Protein AF-B9NWT9-F1 (afdb_monomer_lite)

Radius of gyration: 13.67 Å; chains: 1; bounding box: 34×25×44 Å

Foldseek 3Di:
DDDDFDKDKDKAWDPPDPPIDIDIDIDGPPQDPVNVVVVVCVRVVHDPPDDDDDDDDDDD

Sequence (60 aa):
MSATPEICQLKIRLLGISPMIWRRVLVPTSTTLRELHGILQVAMGWESIHLFLFDIYGRF

pLDDT: mean 92.92, std 11.3, range [45.53, 98.19]

Secondary structure (DSSP, 8-state):
-PPPPPEEEEEEE-TT-SSPPEEEEEEETT--HHHHHHHHHHHHT--S-S----------

Structure (mmCIF, N/CA/C/O backbone):
data_AF-B9NWT9-F1
#
_entry.id   AF-B9NWT9-F1
#
loop_
_atom_site.group_PDB
_atom_site.id
_atom_site.type_symbol
_atom_site.label_atom_id
_atom_site.label_alt_id
_atom_site.label_comp_id
_atom_site.label_asym_id
_atom_site.label_entity_id
_atom_site.label_seq_id
_atom_site.pdbx_PDB_ins_code
_atom_site.Cartn_x
_atom_site.Cartn_y
_atom_site.Cartn_z
_atom_site.occupancy
_atom_site.B_iso_or_equiv
_atom_site.auth_seq_id
_atom_site.auth_comp_id
_atom_site.auth_asym_id
_atom_site.auth_atom_id
_atom_site.pdbx_PDB_model_num
ATOM 1 N N . MET A 1 1 ? -9.753 2.936 28.179 1.00 45.53 1 MET A N 1
ATOM 2 C CA . MET A 1 1 ? -9.393 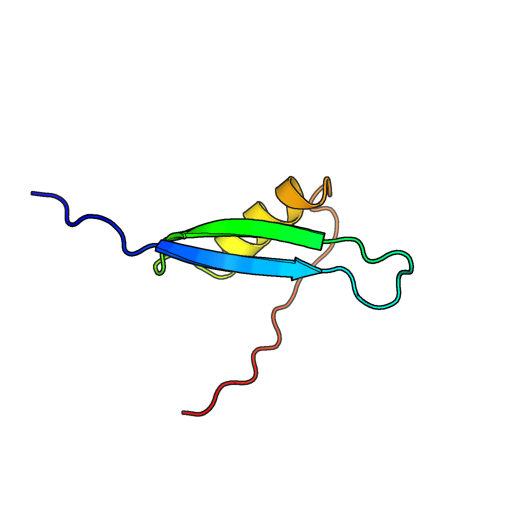1.677 27.492 1.00 45.53 1 MET A CA 1
ATOM 3 C C . MET A 1 1 ? -9.427 1.950 25.998 1.00 45.53 1 MET A C 1
ATOM 5 O O . MET A 1 1 ? -10.487 2.312 25.508 1.00 45.53 1 MET A O 1
ATOM 9 N N . SER A 1 2 ? -8.299 1.884 25.290 1.00 60.34 2 SER A N 1
ATOM 10 C CA . SER A 1 2 ? -8.300 1.955 23.823 1.00 60.34 2 SER A CA 1
ATOM 11 C C . SER A 1 2 ? -8.725 0.598 23.267 1.00 60.34 2 SER A C 1
ATOM 13 O O . SER A 1 2 ? -8.147 -0.420 23.647 1.00 60.34 2 SER A O 1
ATOM 15 N N . ALA A 1 3 ? -9.742 0.577 22.406 1.00 75.94 3 ALA A N 1
ATOM 16 C CA . ALA A 1 3 ? -10.131 -0.631 21.688 1.00 75.94 3 ALA A CA 1
ATOM 17 C C . ALA A 1 3 ? -8.948 -1.133 20.846 1.00 75.94 3 ALA A C 1
ATOM 19 O O . ALA A 1 3 ? -8.204 -0.332 20.275 1.00 75.94 3 ALA A O 1
ATOM 20 N N . THR A 1 4 ? -8.754 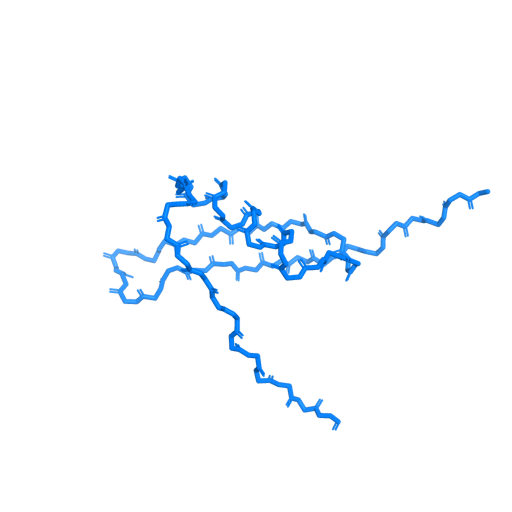-2.449 20.784 1.00 80.94 4 THR A N 1
ATOM 21 C CA . THR A 1 4 ? -7.765 -3.048 19.884 1.00 80.94 4 THR A CA 1
ATOM 22 C C . THR A 1 4 ? -8.188 -2.771 18.441 1.00 80.94 4 THR A C 1
ATOM 24 O O . THR A 1 4 ? -9.332 -3.086 18.103 1.00 80.94 4 THR A O 1
ATOM 27 N N . PRO A 1 5 ? -7.321 -2.188 17.594 1.00 85.38 5 PRO A N 1
ATOM 28 C CA . PRO A 1 5 ? -7.668 -1.939 16.204 1.00 85.38 5 PRO A CA 1
ATOM 29 C C . PRO A 1 5 ? -7.914 -3.274 15.506 1.00 85.38 5 PRO A C 1
ATOM 31 O O . PRO A 1 5 ? -7.106 -4.198 15.606 1.00 85.38 5 PRO A O 1
ATOM 34 N N . GLU A 1 6 ? -9.039 -3.376 14.809 1.00 96.00 6 GLU A N 1
ATOM 35 C CA . GLU A 1 6 ? -9.295 -4.502 13.923 1.00 96.00 6 GLU A CA 1
ATOM 36 C C . GLU A 1 6 ? -8.276 -4.453 12.777 1.00 96.00 6 GLU A C 1
ATOM 38 O O . GLU A 1 6 ? -8.013 -3.392 12.211 1.00 96.00 6 GLU A O 1
ATOM 43 N N . ILE A 1 7 ? -7.652 -5.589 12.472 1.00 97.06 7 ILE A N 1
ATOM 44 C CA . ILE A 1 7 ? -6.572 -5.689 11.487 1.00 97.06 7 ILE A CA 1
ATOM 45 C C . ILE A 1 7 ? -7.068 -6.484 10.286 1.00 97.06 7 ILE A C 1
ATOM 47 O O . ILE A 1 7 ? -7.592 -7.587 10.443 1.00 97.06 7 ILE A O 1
ATOM 51 N N . CYS A 1 8 ? -6.831 -5.972 9.080 1.00 96.62 8 CYS A N 1
ATOM 52 C CA . CYS A 1 8 ? -7.026 -6.716 7.845 1.00 96.62 8 CYS A CA 1
ATOM 53 C C . CYS A 1 8 ? -5.684 -7.072 7.193 1.00 96.62 8 CYS A C 1
ATOM 55 O O . CYS A 1 8 ? -4.675 -6.375 7.330 1.00 96.62 8 CYS A O 1
ATOM 57 N N . GLN A 1 9 ? -5.670 -8.196 6.476 1.00 98.00 9 GLN A N 1
ATOM 58 C CA . GLN A 1 9 ? -4.502 -8.660 5.740 1.00 98.00 9 GLN A CA 1
ATOM 59 C C . GLN A 1 9 ? -4.708 -8.448 4.243 1.00 98.00 9 GLN A C 1
ATOM 61 O O . GLN A 1 9 ? -5.568 -9.080 3.630 1.00 98.00 9 GLN A O 1
ATOM 66 N N . LEU A 1 10 ? -3.866 -7.616 3.637 1.00 97.62 10 LEU A N 1
ATOM 67 C CA . LEU A 1 10 ? -3.933 -7.303 2.214 1.00 97.62 10 LEU A CA 1
ATOM 68 C C . LEU A 1 10 ? -2.850 -8.063 1.448 1.00 97.62 10 LEU A C 1
ATOM 70 O O . LEU A 1 10 ? -1.685 -8.092 1.850 1.00 97.62 10 LEU A O 1
ATOM 74 N N . LYS A 1 11 ? -3.228 -8.667 0.317 1.00 97.81 11 LYS A N 1
ATOM 75 C CA . LYS A 1 11 ? -2.286 -9.198 -0.677 1.00 97.81 11 LYS A CA 1
ATOM 76 C C . LYS A 1 11 ? -2.178 -8.203 -1.826 1.00 97.81 11 LYS A C 1
ATOM 78 O O . LYS A 1 11 ? -3.163 -7.926 -2.499 1.00 97.81 11 LYS A O 1
ATOM 83 N N . ILE A 1 12 ? -0.967 -7.728 -2.076 1.00 97.50 12 ILE A N 1
ATOM 84 C CA . ILE A 1 12 ? -0.655 -6.732 -3.100 1.00 97.50 12 ILE A CA 1
ATOM 85 C C . ILE A 1 12 ? 0.181 -7.422 -4.174 1.00 97.50 12 ILE A C 1
ATOM 87 O O . ILE A 1 12 ? 1.121 -8.140 -3.840 1.00 97.50 12 ILE A O 1
ATOM 91 N N . ARG A 1 13 ? -0.131 -7.220 -5.456 1.00 97.31 13 ARG A N 1
ATOM 92 C CA . ARG A 1 13 ? 0.665 -7.750 -6.574 1.00 97.31 13 ARG A CA 1
ATOM 93 C C . ARG A 1 13 ? 0.828 -6.714 -7.676 1.00 97.31 13 ARG A C 1
ATOM 95 O O . ARG A 1 13 ? -0.091 -5.934 -7.909 1.00 97.31 13 ARG A O 1
ATOM 102 N N . LEU A 1 14 ? 1.957 -6.762 -8.376 1.00 96.81 14 LEU A N 1
ATOM 103 C CA . LEU A 1 14 ? 2.134 -6.034 -9.629 1.00 96.81 14 LEU A CA 1
ATOM 104 C C . LEU A 1 14 ? 1.503 -6.823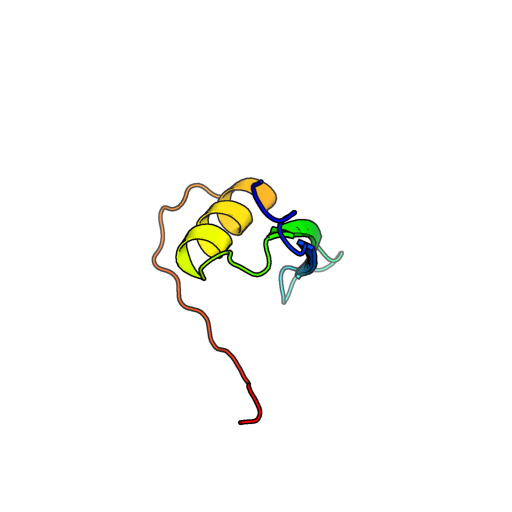 -10.773 1.00 96.81 14 LEU A C 1
ATOM 106 O O . LEU A 1 14 ? 1.714 -8.030 -10.909 1.00 96.81 14 LEU A O 1
ATOM 110 N N . LEU A 1 15 ? 0.686 -6.139 -11.568 1.00 96.19 15 LEU A N 1
ATOM 111 C CA . LEU A 1 15 ? 0.048 -6.709 -12.749 1.00 96.19 15 LEU A CA 1
ATOM 112 C C . LEU A 1 15 ? 1.015 -6.657 -13.941 1.00 96.19 15 LEU A C 1
ATOM 114 O O . LEU A 1 15 ? 1.875 -5.785 -14.004 1.00 96.19 15 LEU A O 1
ATOM 118 N N . GLY A 1 16 ? 0.875 -7.593 -14.883 1.00 97.44 16 GLY A N 1
ATOM 119 C CA . GLY A 1 16 ? 1.650 -7.602 -16.133 1.00 97.44 16 GLY A CA 1
ATOM 120 C C . GLY A 1 16 ? 3.100 -8.094 -16.030 1.00 97.44 16 GLY A C 1
ATOM 121 O O . GLY A 1 16 ? 3.815 -8.035 -17.022 1.00 97.44 16 GLY A O 1
ATOM 122 N N . ILE A 1 17 ? 3.541 -8.597 -14.870 1.00 97.25 17 ILE A N 1
ATOM 123 C CA . ILE A 1 17 ? 4.923 -9.060 -14.648 1.00 97.25 17 ILE A CA 1
ATOM 124 C C . ILE A 1 17 ? 4.958 -10.569 -14.364 1.00 97.25 17 ILE A C 1
ATOM 126 O O . ILE A 1 17 ? 4.142 -11.081 -13.592 1.00 97.25 17 ILE A O 1
ATOM 130 N N . SER A 1 18 ? 5.939 -11.265 -14.953 1.00 96.44 18 SER A N 1
ATOM 131 C CA . SER A 1 18 ? 6.283 -12.662 -14.662 1.00 96.44 18 SER A CA 1
ATOM 132 C C . SER A 1 18 ? 7.792 -12.799 -14.379 1.00 96.44 18 SER A C 1
ATOM 134 O O . SER A 1 18 ? 8.580 -12.284 -15.171 1.00 96.44 18 SER A O 1
ATOM 136 N N . PRO A 1 19 ? 8.213 -13.484 -13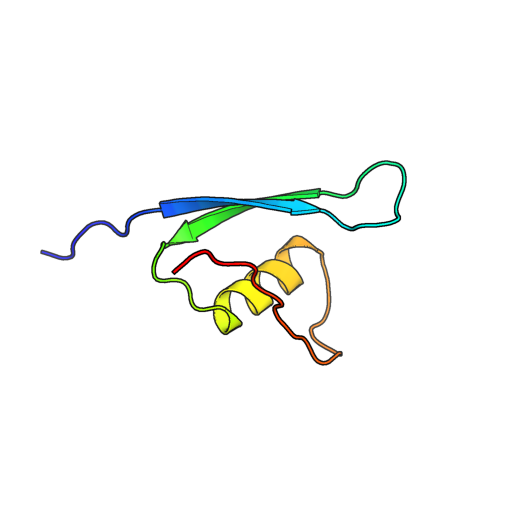.294 1.00 95.50 19 PRO A N 1
ATOM 137 C CA . PRO A 1 19 ? 7.368 -14.093 -12.264 1.00 95.50 19 PRO A CA 1
ATOM 138 C C . PRO A 1 19 ? 6.625 -13.042 -11.418 1.00 95.50 19 PRO A C 1
ATOM 140 O O . PRO A 1 19 ? 7.013 -11.878 -11.357 1.00 95.50 19 PRO A O 1
ATOM 143 N N . MET A 1 20 ? 5.528 -13.448 -10.770 1.00 97.56 20 MET A N 1
ATOM 144 C CA . MET A 1 20 ? 4.663 -12.536 -10.010 1.00 97.56 20 MET A CA 1
ATOM 145 C C . MET A 1 20 ? 5.419 -11.852 -8.866 1.00 97.56 20 MET A C 1
ATOM 147 O O . MET A 1 20 ? 5.869 -12.510 -7.927 1.00 97.56 20 MET A O 1
ATOM 151 N N . ILE A 1 21 ? 5.444 -10.520 -8.880 1.00 97.38 21 ILE A N 1
ATOM 152 C CA . ILE A 1 21 ? 5.935 -9.710 -7.763 1.00 97.38 21 ILE A CA 1
ATOM 153 C C . ILE A 1 21 ? 4.757 -9.385 -6.843 1.00 97.38 21 ILE A C 1
ATOM 155 O O . ILE A 1 21 ? 3.766 -8.792 -7.275 1.00 97.38 21 ILE A O 1
ATOM 159 N N . TRP A 1 22 ? 4.846 -9.785 -5.572 1.00 98.12 22 TRP A N 1
ATOM 160 C CA . TRP A 1 22 ? 3.779 -9.577 -4.591 1.00 98.12 22 TRP A CA 1
ATOM 161 C C . TRP A 1 22 ? 4.303 -9.338 -3.169 1.00 98.12 22 TRP A C 1
ATOM 163 O O . TRP A 1 22 ? 5.447 -9.667 -2.843 1.00 98.12 22 TRP A O 1
ATOM 173 N N . ARG A 1 23 ? 3.447 -8.756 -2.324 1.00 98.00 23 ARG A N 1
ATOM 174 C CA . ARG A 1 23 ? 3.656 -8.490 -0.892 1.00 98.00 23 ARG A CA 1
ATOM 175 C C . ARG A 1 23 ? 2.384 -8.806 -0.107 1.00 98.00 23 ARG A C 1
ATOM 177 O O . ARG A 1 23 ? 1.283 -8.804 -0.663 1.00 98.00 23 ARG A O 1
ATOM 184 N N . ARG A 1 24 ? 2.527 -9.073 1.190 1.00 98.19 24 ARG A N 1
ATOM 185 C CA . ARG A 1 24 ? 1.412 -9.237 2.128 1.00 98.19 24 ARG A CA 1
ATOM 186 C C . ARG A 1 24 ? 1.659 -8.353 3.339 1.00 98.19 24 ARG A C 1
ATOM 188 O O . ARG A 1 24 ? 2.741 -8.417 3.912 1.00 98.19 24 ARG A O 1
ATOM 195 N N . VAL A 1 25 ? 0.671 -7.539 3.690 1.00 97.81 25 VAL A N 1
ATOM 196 C CA . VAL A 1 25 ? 0.768 -6.554 4.774 1.00 97.81 25 VAL A CA 1
ATOM 197 C C . VAL A 1 25 ? -0.435 -6.668 5.702 1.00 97.81 25 VAL A C 1
ATOM 199 O O . VAL A 1 25 ? -1.527 -7.031 5.261 1.00 97.81 25 VAL A O 1
ATOM 202 N N . LEU A 1 26 ? -0.215 -6.375 6.981 1.00 97.81 26 LEU A N 1
ATOM 203 C CA . LEU A 1 26 ? -1.255 -6.239 7.996 1.00 9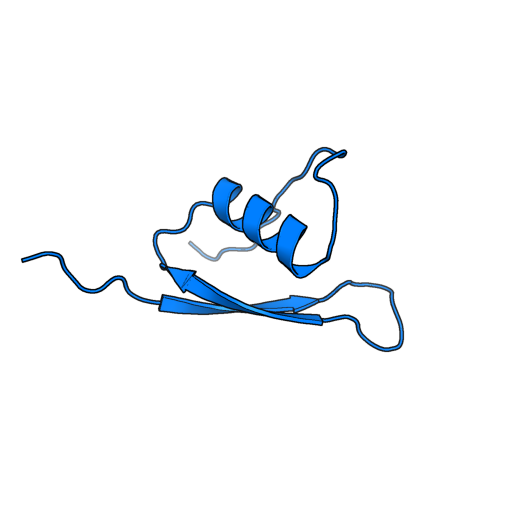7.81 26 LEU A CA 1
ATOM 204 C C . LEU A 1 26 ? -1.479 -4.750 8.240 1.00 97.81 26 LEU A C 1
ATOM 206 O O . LEU A 1 26 ? -0.515 -4.033 8.509 1.00 97.81 26 LEU A O 1
ATOM 210 N N . VAL A 1 27 ? -2.723 -4.293 8.127 1.00 97.12 27 VAL A N 1
ATOM 211 C CA . VAL A 1 27 ? -3.083 -2.885 8.330 1.00 97.12 27 VAL A CA 1
ATOM 212 C C . VAL A 1 27 ? -4.337 -2.780 9.198 1.00 97.12 27 VAL A C 1
ATOM 214 O O . VAL A 1 27 ? -5.199 -3.657 9.115 1.00 97.12 27 VAL A O 1
ATOM 217 N N . PRO A 1 28 ? -4.469 -1.742 10.037 1.00 97.44 28 PRO A N 1
ATOM 218 C CA . PRO A 1 28 ? -5.741 -1.429 10.677 1.00 97.44 28 PRO A CA 1
ATOM 219 C C . PRO A 1 28 ? -6.869 -1.256 9.652 1.00 97.44 28 PRO A C 1
ATOM 221 O O . PRO A 1 28 ? -6.669 -0.661 8.595 1.00 97.44 28 PRO A O 1
ATOM 224 N N . THR A 1 29 ? -8.084 -1.708 9.963 1.00 95.88 29 THR A N 1
ATOM 225 C CA . THR A 1 29 ? -9.261 -1.479 9.100 1.00 95.88 29 THR A CA 1
ATOM 226 C C . THR A 1 29 ? -9.618 0.002 8.982 1.00 95.88 29 THR A C 1
ATOM 228 O O . THR A 1 29 ? -10.256 0.409 8.016 1.00 95.88 29 THR A O 1
ATOM 231 N N . SER A 1 30 ? -9.146 0.826 9.920 1.00 96.44 30 SER A N 1
ATOM 232 C CA . SER A 1 30 ? -9.254 2.284 9.885 1.00 96.44 30 SER A CA 1
ATOM 233 C C . SER A 1 30 ? -8.243 2.970 8.956 1.00 96.44 30 SER A C 1
ATOM 235 O O . SER A 1 30 ? -8.277 4.193 8.847 1.00 96.44 30 SER A O 1
ATOM 237 N N . THR A 1 31 ? -7.321 2.232 8.323 1.00 97.06 31 THR A N 1
ATOM 238 C CA . THR A 1 31 ? -6.325 2.801 7.404 1.00 97.06 31 THR A CA 1
ATOM 239 C C . THR A 1 31 ? -7.010 3.450 6.203 1.00 97.06 31 THR A C 1
ATOM 241 O O . THR A 1 31 ? -7.731 2.810 5.438 1.00 97.06 31 THR A O 1
ATOM 244 N N . THR A 1 32 ? -6.747 4.739 6.009 1.00 97.19 32 THR A N 1
ATOM 245 C CA . THR A 1 32 ? -7.244 5.505 4.865 1.00 97.19 32 THR A CA 1
ATOM 246 C C . THR A 1 32 ? -6.536 5.093 3.573 1.00 97.19 32 THR A C 1
ATOM 248 O O . THR A 1 32 ? -5.415 4.587 3.582 1.00 97.19 32 THR A O 1
ATOM 251 N N . LEU A 1 33 ? -7.133 5.390 2.416 1.00 97.25 33 LEU A N 1
ATOM 252 C CA . LEU A 1 33 ? -6.496 5.111 1.120 1.00 97.25 33 LEU A CA 1
ATOM 253 C C . LEU A 1 33 ? -5.168 5.865 0.925 1.00 97.25 33 LEU A C 1
ATOM 255 O O . LEU A 1 33 ? -4.258 5.353 0.277 1.00 97.25 33 LEU A O 1
ATOM 259 N N . ARG A 1 34 ? -5.018 7.060 1.512 1.00 97.94 34 ARG A N 1
ATOM 260 C CA . ARG A 1 34 ? -3.752 7.813 1.474 1.00 97.94 34 ARG A CA 1
ATOM 261 C C . ARG A 1 34 ? -2.659 7.119 2.288 1.00 97.94 34 ARG A C 1
ATOM 263 O O . ARG A 1 34 ? -1.525 7.035 1.829 1.00 97.94 34 ARG A O 1
ATOM 270 N N . GLU A 1 35 ? -2.984 6.619 3.474 1.00 98.12 35 GLU A N 1
ATOM 271 C CA . GLU A 1 35 ? -2.034 5.848 4.284 1.00 98.12 35 GLU A CA 1
ATOM 272 C C . GLU A 1 35 ? -1.697 4.521 3.607 1.00 98.12 35 GLU A C 1
ATOM 274 O O . GLU A 1 35 ? -0.525 4.154 3.524 1.00 98.12 35 GLU A O 1
ATOM 279 N N . LEU A 1 36 ? -2.702 3.848 3.034 1.00 97.69 36 LEU A N 1
ATOM 280 C CA . LEU A 1 36 ? -2.491 2.645 2.239 1.00 97.69 36 LEU A CA 1
ATOM 281 C C . LEU A 1 36 ? -1.529 2.919 1.080 1.00 97.69 36 LEU A C 1
ATOM 283 O O . LEU A 1 36 ? -0.612 2.134 0.870 1.00 97.69 36 LEU A O 1
ATOM 287 N N . HIS A 1 37 ? -1.670 4.041 0.370 1.00 98.06 37 HIS A N 1
ATOM 288 C CA . HIS A 1 37 ? -0.710 4.442 -0.657 1.00 98.06 37 HIS A CA 1
ATOM 289 C C . HIS A 1 37 ? 0.724 4.520 -0.114 1.00 98.06 37 HIS A C 1
ATOM 291 O O . HIS A 1 37 ? 1.624 3.936 -0.713 1.00 98.06 37 HIS A O 1
ATOM 297 N N . GLY A 1 38 ? 0.941 5.164 1.037 1.00 98.19 38 GLY A N 1
ATOM 298 C CA . GLY A 1 38 ? 2.261 5.215 1.676 1.00 98.19 38 GLY A CA 1
ATOM 299 C C . GLY A 1 38 ? 2.816 3.825 2.015 1.00 98.19 38 GLY A C 1
ATOM 300 O O . GLY A 1 38 ? 3.982 3.534 1.753 1.00 98.19 38 GLY A O 1
ATOM 301 N N . ILE A 1 39 ? 1.964 2.924 2.512 1.00 98.00 39 ILE A N 1
ATOM 302 C CA . ILE A 1 39 ? 2.331 1.525 2.782 1.00 98.00 39 ILE A CA 1
ATOM 303 C C . ILE A 1 39 ? 2.735 0.805 1.489 1.00 98.00 39 ILE A C 1
ATOM 305 O O . ILE A 1 39 ? 3.722 0.068 1.484 1.00 98.00 39 ILE A O 1
ATOM 309 N N . LEU A 1 40 ? 2.012 1.027 0.387 1.00 97.81 40 LEU A N 1
ATOM 310 C CA . LEU A 1 40 ? 2.337 0.450 -0.920 1.00 97.81 40 LEU A CA 1
ATOM 311 C C . LEU A 1 40 ? 3.689 0.943 -1.445 1.00 97.81 40 LEU A C 1
ATOM 313 O O . LEU A 1 40 ? 4.464 0.121 -1.935 1.00 97.81 40 LEU A O 1
ATOM 317 N N . GLN A 1 41 ? 3.983 2.242 -1.307 1.00 98.00 41 GLN A N 1
ATOM 318 C CA . GLN A 1 41 ? 5.273 2.821 -1.702 1.00 98.00 41 GLN A CA 1
ATOM 319 C C . GLN A 1 41 ? 6.425 2.090 -1.003 1.00 98.00 41 GLN A C 1
ATOM 321 O O . GLN A 1 41 ? 7.306 1.540 -1.660 1.00 98.00 41 GLN A O 1
ATOM 326 N N . VAL A 1 42 ? 6.360 1.976 0.327 1.00 97.81 42 VAL A N 1
ATOM 327 C CA . VAL A 1 42 ? 7.408 1.314 1.119 1.00 97.81 42 VAL A CA 1
ATOM 328 C C . VAL A 1 42 ? 7.495 -0.182 0.805 1.00 97.81 42 VAL A C 1
ATOM 330 O O . VAL A 1 42 ? 8.584 -0.700 0.571 1.00 97.81 42 VAL A O 1
ATOM 333 N N . ALA A 1 43 ? 6.363 -0.892 0.755 1.00 97.25 43 ALA A N 1
ATOM 334 C CA . ALA A 1 43 ? 6.347 -2.341 0.531 1.00 97.25 43 ALA A CA 1
ATOM 335 C C . ALA A 1 43 ? 6.923 -2.749 -0.839 1.00 97.25 43 ALA A C 1
ATOM 337 O O . ALA A 1 43 ? 7.463 -3.855 -0.984 1.00 97.25 43 ALA A O 1
ATOM 338 N N . MET A 1 44 ? 6.799 -1.869 -1.836 1.00 96.38 44 MET A N 1
ATOM 339 C CA . MET A 1 44 ? 7.326 -2.074 -3.186 1.00 96.38 44 MET A CA 1
ATOM 340 C C . MET A 1 44 ? 8.713 -1.462 -3.412 1.00 96.38 44 MET A C 1
ATOM 342 O O . MET A 1 44 ? 9.323 -1.765 -4.435 1.00 96.38 44 MET A O 1
ATOM 346 N N . GLY A 1 45 ? 9.231 -0.664 -2.473 1.00 96.25 45 GLY A N 1
ATOM 347 C CA . GLY A 1 45 ? 10.499 0.053 -2.638 1.00 96.25 45 GLY A CA 1
ATOM 348 C C . GLY A 1 45 ? 10.408 1.205 -3.641 1.00 96.25 45 GLY A C 1
ATOM 349 O O . GLY A 1 45 ? 11.357 1.456 -4.374 1.00 96.25 45 GLY A O 1
ATOM 350 N N . TRP A 1 46 ? 9.250 1.859 -3.720 1.00 97.56 46 TRP A N 1
ATOM 351 C CA . TRP A 1 46 ? 9.013 3.019 -4.573 1.00 97.56 46 TRP A CA 1
ATOM 352 C C . TRP A 1 46 ? 9.215 4.337 -3.815 1.00 97.56 46 TRP A C 1
ATOM 354 O O . TRP A 1 46 ? 9.142 4.394 -2.589 1.00 97.56 46 TRP A O 1
ATOM 364 N N . GLU A 1 47 ? 9.436 5.413 -4.569 1.00 96.94 47 GLU A N 1
ATOM 365 C CA . GLU A 1 47 ? 9.905 6.702 -4.042 1.00 96.94 47 GLU A CA 1
ATOM 366 C C . GLU A 1 47 ? 8.819 7.791 -3.979 1.00 96.94 47 GLU A C 1
ATOM 368 O O . GLU A 1 47 ? 9.116 8.956 -3.737 1.00 96.94 47 GLU A O 1
ATOM 373 N N . SER A 1 48 ? 7.543 7.450 -4.192 1.00 95.31 48 SER A N 1
ATOM 374 C CA . SER A 1 48 ? 6.434 8.420 -4.139 1.00 95.31 48 SER A CA 1
ATOM 375 C C . SER A 1 48 ? 6.561 9.614 -5.108 1.00 95.31 48 SER A C 1
ATOM 377 O O . SER A 1 48 ? 6.050 10.700 -4.835 1.00 95.31 48 SER A O 1
ATOM 379 N N . ILE A 1 49 ? 7.194 9.411 -6.266 1.00 97.44 49 ILE A N 1
ATOM 380 C CA . ILE A 1 49 ? 7.479 10.464 -7.263 1.00 97.44 49 ILE A CA 1
ATOM 381 C C . ILE A 1 49 ? 6.391 10.652 -8.336 1.00 97.44 49 ILE A C 1
ATOM 383 O O . ILE A 1 49 ? 6.502 11.524 -9.198 1.00 97.44 49 ILE A O 1
ATOM 387 N N . HIS A 1 50 ? 5.334 9.840 -8.308 1.00 96.19 50 HIS A N 1
ATOM 388 C CA . HIS A 1 50 ? 4.237 9.883 -9.276 1.00 96.19 50 HIS A CA 1
ATOM 389 C C . HIS A 1 50 ? 2.880 9.999 -8.578 1.00 96.19 50 HIS A C 1
ATOM 391 O O . HIS A 1 50 ? 2.707 9.546 -7.445 1.00 96.19 50 HIS A O 1
ATOM 397 N N . LEU A 1 51 ? 1.907 10.590 -9.278 1.00 97.75 51 LEU A N 1
ATOM 398 C CA . LEU A 1 51 ? 0.517 10.651 -8.827 1.00 97.75 51 LEU A CA 1
ATOM 399 C C . LEU A 1 51 ? -0.095 9.246 -8.734 1.00 97.75 51 LEU A C 1
ATOM 401 O O . LEU A 1 51 ? 0.307 8.328 -9.448 1.00 97.75 51 LEU A O 1
ATOM 405 N N . PHE A 1 52 ? -1.100 9.098 -7.871 1.00 97.06 52 PHE A N 1
ATOM 406 C CA . PHE A 1 52 ? -1.795 7.834 -7.646 1.00 97.06 52 PHE A CA 1
ATOM 407 C C . PHE A 1 52 ? -3.314 8.009 -7.605 1.00 97.06 52 PHE A C 1
ATOM 409 O O . PHE A 1 52 ? -3.831 9.083 -7.301 1.00 97.06 52 PHE A O 1
ATOM 416 N N . LEU A 1 53 ? -4.013 6.910 -7.877 1.00 97.19 53 LEU A N 1
ATOM 417 C CA . LEU A 1 53 ? -5.465 6.772 -7.847 1.00 97.19 53 LEU A CA 1
ATOM 418 C C . LEU A 1 53 ? -5.801 5.375 -7.310 1.00 97.19 53 LEU A C 1
ATOM 420 O O . LEU A 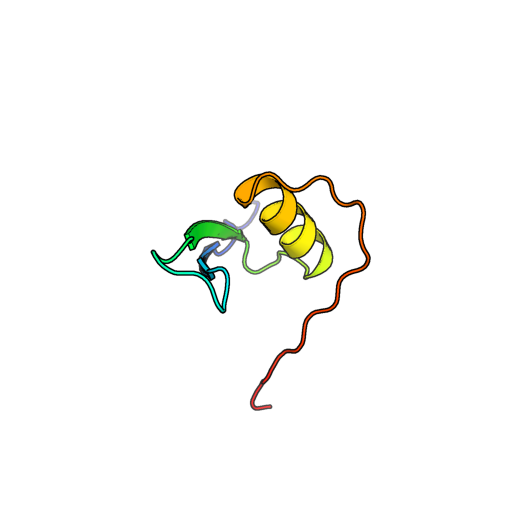1 53 ? -5.067 4.421 -7.569 1.00 97.19 53 LEU A O 1
ATOM 424 N N . PHE A 1 54 ? -6.927 5.254 -6.609 1.00 96.12 54 PHE A N 1
ATOM 425 C CA . PHE A 1 54 ? -7.558 3.967 -6.326 1.00 96.12 54 PHE A CA 1
ATOM 426 C C . PHE A 1 54 ? -8.859 3.863 -7.118 1.00 96.12 54 PHE A C 1
ATOM 428 O O . PHE A 1 54 ? -9.715 4.738 -7.005 1.00 96.12 54 PHE A O 1
ATOM 435 N N . ASP A 1 55 ? -8.997 2.790 -7.891 1.00 94.31 55 ASP A N 1
ATOM 436 C CA . ASP A 1 55 ? -10.253 2.385 -8.519 1.00 94.31 55 ASP A CA 1
ATOM 437 C C . ASP A 1 55 ? -10.833 1.217 -7.710 1.00 94.31 55 ASP A C 1
ATOM 439 O O . ASP A 1 55 ? -10.179 0.181 -7.546 1.00 94.31 55 ASP A O 1
ATOM 443 N N . ILE A 1 56 ? -12.010 1.421 -7.116 1.00 91.31 56 ILE A N 1
ATOM 444 C CA . ILE A 1 56 ? -12.610 0.496 -6.149 1.00 91.31 56 ILE A CA 1
ATOM 445 C C . ILE A 1 56 ? -13.969 0.049 -6.668 1.00 91.31 56 ILE A C 1
ATOM 447 O O . ILE A 1 56 ? -14.936 0.808 -6.681 1.00 91.31 56 ILE A O 1
ATOM 451 N N . TYR A 1 57 ? -14.059 -1.233 -7.005 1.00 86.69 57 TYR A N 1
ATOM 452 C CA . TYR A 1 57 ? -15.321 -1.883 -7.335 1.00 86.69 57 TYR A CA 1
ATOM 453 C C . TYR A 1 57 ? -15.985 -2.379 -6.046 1.00 86.69 57 TYR A C 1
ATOM 455 O O . TYR A 1 57 ? -15.647 -3.444 -5.531 1.00 86.69 57 TYR A O 1
ATOM 463 N N . GLY A 1 58 ? -16.912 -1.588 -5.506 1.00 75.38 58 GLY A N 1
ATOM 464 C CA . GLY A 1 58 ? -17.778 -1.981 -4.392 1.00 75.38 58 GLY A CA 1
ATOM 465 C C . GLY A 1 58 ? -19.182 -2.369 -4.867 1.00 75.38 58 GLY A C 1
ATOM 466 O O . GLY A 1 58 ? -19.674 -1.832 -5.857 1.00 75.38 58 GLY A O 1
ATOM 467 N N . ARG A 1 59 ? -19.848 -3.284 -4.151 1.00 65.75 59 ARG A N 1
ATOM 468 C CA . ARG A 1 59 ? -21.320 -3.343 -4.125 1.00 65.75 59 ARG A CA 1
ATOM 469 C C . ARG A 1 59 ? -21.781 -2.545 -2.906 1.00 65.75 59 ARG A C 1
ATOM 471 O O . ARG A 1 59 ? -21.263 -2.792 -1.819 1.00 65.75 59 ARG A O 1
ATOM 478 N N . PHE A 1 60 ? -22.686 -1.593 -3.124 1.00 49.97 60 PHE A N 1
ATOM 479 C CA . PHE A 1 60 ? -23.380 -0.856 -2.067 1.00 49.97 60 PHE A CA 1
ATOM 480 C C . PHE A 1 60 ? -24.531 -1.691 -1.506 1.00 49.97 60 PHE A C 1
ATOM 482 O O . PHE A 1 60 ? -25.140 -2.442 -2.307 1.00 49.97 60 PHE A O 1
#